Protein AF-A0A4R8QJ39-F1 (afdb_monomer_lite)

Secondary structure (DSSP, 8-state):
-HHHHHHHHHHHHH-TTS---TTSEEEEEGGGT-TTPPPPTT----EEEEE--SSTTPPPEEEEEEEEEETTEEEEEEE-----SS-----

Sequence (91 aa):
MSHRFAAKEATYKAHPFRRLTFHDITIAKRTQLDEGRKQLPGGGGAPVAIIRGEREGDPGQTAMLSISHDGDYATAVCLGFVPDGKGDDGK

InterPro domains:
  IPR037143 4'-phosphopantetheinyl transferase domain superfamily [G3DSA:3.90.470.20] (1-80)
  IPR037143 4'-phosphopantetheinyl transferase domain superfamily [SSF56214] (3-79)

pLDDT: mean 82.03, std 15.48, range [41.25, 96.81]

Foldseek 3Di:
DVQLVQFLVQVCVLCVVDPDDSVQKDKDFVVVVDPPDDDDPPDSGFIWIWGHANDVPGDIDIWGKDWDDDDPDIHMHTNHDDPDPDDPPPD

Organism: NCBI:txid1347390

Radius of gyration: 15.08 Å; chains: 1; bounding box: 38×24×51 Å

Structure (mmCIF, N/CA/C/O backbone):
data_AF-A0A4R8QJ39-F1
#
_entry.id   AF-A0A4R8QJ39-F1
#
loop_
_atom_site.group_PDB
_atom_site.id
_atom_site.type_symbol
_atom_site.label_atom_id
_atom_site.label_alt_id
_atom_site.label_comp_id
_atom_site.label_asym_id
_atom_site.label_entity_id
_atom_site.label_seq_id
_atom_site.pdbx_PDB_ins_code
_atom_site.Cartn_x
_atom_site.Cartn_y
_atom_site.Cartn_z
_atom_site.occupancy
_atom_site.B_iso_or_equiv
_atom_site.auth_seq_id
_atom_site.auth_comp_id
_atom_site.auth_asym_id
_atom_site.auth_atom_id
_atom_site.pdbx_PDB_model_num
ATOM 1 N N . MET A 1 1 ? 4.506 5.320 -12.668 1.00 57.47 1 MET A N 1
ATOM 2 C CA . MET A 1 1 ? 3.167 5.258 -12.028 1.00 57.47 1 MET A CA 1
ATOM 3 C C . MET A 1 1 ? 2.752 3.834 -11.636 1.00 57.47 1 MET A C 1
ATOM 5 O O . MET A 1 1 ? 2.033 3.712 -10.650 1.00 57.47 1 MET A O 1
ATOM 9 N N . SER A 1 2 ? 3.210 2.769 -12.317 1.00 67.19 2 SER A N 1
ATOM 10 C CA . SER A 1 2 ? 2.800 1.379 -12.013 1.00 67.19 2 SER A CA 1
ATOM 11 C C . SER A 1 2 ? 3.180 0.910 -10.599 1.00 67.19 2 SER A C 1
ATOM 13 O O . SER A 1 2 ? 2.381 0.264 -9.927 1.00 67.19 2 SER A O 1
ATOM 15 N N . HIS A 1 3 ? 4.338 1.328 -10.084 1.00 81.31 3 HIS A N 1
ATOM 16 C CA . HIS A 1 3 ? 4.842 0.950 -8.754 1.00 81.31 3 HIS A CA 1
ATOM 17 C C . HIS A 1 3 ? 3.918 1.368 -7.608 1.00 81.31 3 HIS A C 1
ATOM 19 O O . HIS A 1 3 ? 3.699 0.614 -6.663 1.00 81.31 3 HIS A O 1
ATOM 25 N N . ARG A 1 4 ? 3.340 2.575 -7.698 1.00 90.69 4 ARG A N 1
ATOM 26 C CA . ARG A 1 4 ? 2.389 3.086 -6.698 1.00 90.69 4 ARG A CA 1
ATOM 27 C C . ARG A 1 4 ? 1.052 2.358 -6.767 1.00 90.69 4 ARG A C 1
ATOM 29 O O . ARG A 1 4 ? 0.417 2.191 -5.733 1.00 90.69 4 ARG A O 1
ATOM 36 N N . PHE A 1 5 ? 0.638 1.931 -7.957 1.00 94.69 5 PHE A N 1
ATOM 37 C CA . PHE A 1 5 ? -0.569 1.130 -8.120 1.00 94.69 5 PHE A CA 1
ATOM 38 C C . PHE A 1 5 ? -0.394 -0.253 -7.481 1.00 94.69 5 PHE A C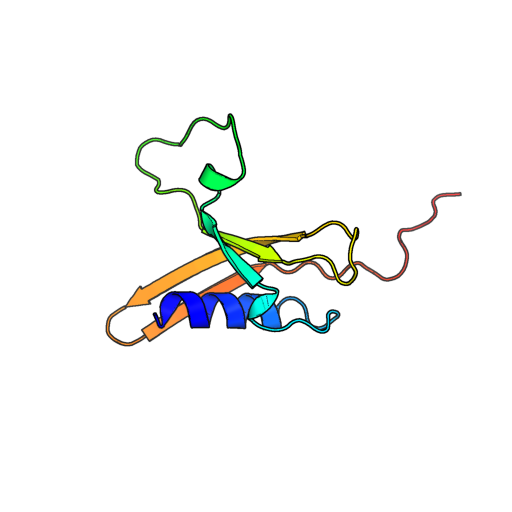 1
ATOM 40 O O . PHE A 1 5 ? -1.202 -0.615 -6.633 1.00 94.69 5 PHE A O 1
ATOM 47 N N . ALA A 1 6 ? 0.704 -0.961 -7.782 1.00 96.31 6 ALA A N 1
ATOM 48 C CA . ALA A 1 6 ? 1.016 -2.255 -7.164 1.00 96.31 6 ALA A CA 1
ATOM 49 C C . ALA A 1 6 ? 1.037 -2.168 -5.628 1.00 96.31 6 ALA A C 1
ATOM 51 O O . ALA A 1 6 ? 0.452 -3.002 -4.943 1.00 96.31 6 ALA A O 1
ATOM 52 N N . ALA A 1 7 ? 1.644 -1.108 -5.087 1.00 96.06 7 ALA A N 1
ATOM 53 C CA . ALA A 1 7 ? 1.645 -0.827 -3.657 1.00 96.06 7 ALA A CA 1
ATOM 54 C C . ALA A 1 7 ? 0.240 -0.636 -3.067 1.00 96.06 7 ALA A C 1
ATOM 56 O O . ALA A 1 7 ? -0.091 -1.272 -2.069 1.00 96.06 7 ALA A O 1
ATOM 57 N N . LYS A 1 8 ? -0.591 0.219 -3.678 1.00 96.50 8 LYS A N 1
ATOM 58 C CA . LYS A 1 8 ? -1.964 0.459 -3.206 1.00 96.50 8 LYS A CA 1
ATOM 59 C C . LYS A 1 8 ? -2.819 -0.804 -3.275 1.00 96.50 8 LYS A C 1
ATOM 61 O O . LYS A 1 8 ? -3.566 -1.065 -2.341 1.00 96.50 8 LYS A O 1
ATOM 66 N N . GLU A 1 9 ? -2.661 -1.599 -4.327 1.00 96.75 9 GLU A N 1
ATOM 67 C CA . GLU A 1 9 ? -3.317 -2.900 -4.483 1.00 96.75 9 GLU A CA 1
ATOM 68 C C . GLU A 1 9 ? -2.901 -3.898 -3.399 1.00 96.75 9 GLU A C 1
ATOM 70 O O . GLU A 1 9 ? -3.754 -4.544 -2.791 1.00 96.75 9 GLU A O 1
ATOM 75 N N . ALA A 1 10 ? -1.600 -4.011 -3.119 1.00 96.81 10 ALA A N 1
ATOM 76 C CA . ALA A 1 10 ? -1.100 -4.867 -2.047 1.00 96.81 10 ALA A CA 1
ATOM 77 C C . ALA A 1 10 ? -1.644 -4.422 -0.682 1.00 96.81 10 ALA A C 1
ATOM 79 O O . ALA A 1 10 ? -2.073 -5.260 0.110 1.00 96.81 10 ALA A O 1
ATOM 80 N N . THR A 1 11 ? -1.687 -3.110 -0.417 1.00 95.75 11 THR A N 1
ATOM 81 C CA . THR A 1 11 ? -2.300 -2.570 0.803 1.00 95.75 11 THR A CA 1
ATOM 82 C C . THR A 1 11 ? -3.793 -2.866 0.871 1.00 95.75 11 THR A C 1
ATOM 84 O O . THR A 1 11 ? -4.247 -3.348 1.903 1.00 95.75 11 THR A O 1
ATOM 87 N N . TYR A 1 12 ? -4.548 -2.642 -0.204 1.00 95.00 12 TYR A N 1
ATOM 88 C CA . TYR A 1 12 ? -5.980 -2.944 -0.257 1.00 95.00 12 TYR A CA 1
ATOM 89 C C . TYR A 1 12 ? -6.255 -4.422 0.066 1.00 95.00 12 TYR A C 1
ATOM 91 O O . TYR A 1 12 ? -7.053 -4.728 0.949 1.00 95.00 12 TYR A O 1
ATOM 99 N N . LYS A 1 13 ? -5.515 -5.341 -0.568 1.00 94.25 13 LYS A N 1
ATOM 100 C CA . LYS A 1 13 ? -5.650 -6.794 -0.357 1.00 94.25 13 LYS A CA 1
ATOM 101 C C . LYS A 1 13 ? -5.270 -7.243 1.051 1.00 94.25 13 LYS A C 1
ATOM 103 O O . LYS A 1 13 ? -5.861 -8.185 1.562 1.00 94.25 13 LYS A O 1
ATOM 108 N N . ALA A 1 14 ? -4.304 -6.578 1.680 1.00 94.88 14 ALA A N 1
ATOM 109 C CA . ALA A 1 14 ? -3.864 -6.899 3.034 1.00 94.88 14 ALA A CA 1
ATOM 110 C C . ALA A 1 14 ? -4.848 -6.438 4.131 1.00 94.88 14 ALA A C 1
ATOM 112 O O . ALA A 1 14 ? -4.680 -6.820 5.287 1.00 94.88 14 ALA A O 1
ATOM 113 N N . HIS A 1 15 ? -5.870 -5.640 3.790 1.00 92.12 15 HIS A N 1
ATOM 114 C CA . HIS A 1 15 ? -6.860 -5.112 4.739 1.00 92.12 15 HIS A CA 1
ATOM 115 C C . HIS A 1 15 ? -8.303 -5.453 4.315 1.00 92.12 15 HIS A C 1
ATOM 117 O O . HIS A 1 15 ? -9.126 -4.548 4.165 1.00 92.12 15 HIS A O 1
ATOM 123 N N . PRO A 1 16 ? -8.657 -6.745 4.145 1.00 88.88 16 PRO A N 1
ATOM 124 C CA . PRO A 1 16 ? -9.980 -7.151 3.653 1.00 88.88 16 PRO A CA 1
ATOM 125 C C . PRO A 1 16 ? -11.125 -6.818 4.625 1.00 88.88 16 PRO A C 1
ATOM 127 O O . PRO A 1 16 ? -12.288 -6.799 4.235 1.00 88.88 16 PRO A O 1
ATOM 130 N N . PHE A 1 17 ? -10.803 -6.547 5.892 1.00 86.81 17 PHE A N 1
ATOM 131 C CA . PHE A 1 17 ? -11.756 -6.168 6.936 1.00 86.81 17 PHE A CA 1
ATOM 132 C C . PHE A 1 17 ? -12.167 -4.688 6.875 1.00 86.81 17 PHE A C 1
ATOM 134 O O . PHE A 1 17 ? -13.067 -4.281 7.604 1.00 86.81 17 PHE A O 1
ATOM 141 N N . ARG A 1 18 ? -11.538 -3.883 6.007 1.00 87.38 18 ARG A N 1
ATOM 142 C CA . ARG A 1 18 ? -11.831 -2.454 5.836 1.00 87.38 18 ARG A CA 1
ATOM 143 C C . ARG A 1 18 ? -12.388 -2.185 4.444 1.00 87.38 18 ARG A C 1
ATOM 145 O O . ARG A 1 18 ? -11.936 -2.755 3.453 1.00 87.38 18 ARG A O 1
ATOM 152 N N . ARG A 1 19 ? -13.328 -1.246 4.333 1.00 88.56 19 ARG A N 1
ATOM 153 C CA . ARG A 1 19 ? -13.844 -0.766 3.036 1.00 88.56 19 ARG A CA 1
ATOM 154 C C . ARG A 1 19 ? -12.985 0.374 2.488 1.00 88.56 19 ARG A C 1
ATOM 156 O O . ARG A 1 19 ? -13.425 1.516 2.440 1.00 88.56 19 ARG A O 1
ATOM 163 N N . LEU A 1 20 ? -11.746 0.067 2.112 1.00 91.75 20 LEU A N 1
ATOM 164 C CA . LEU A 1 20 ? -10.805 1.071 1.610 1.00 91.75 20 LEU A CA 1
ATOM 165 C C . LEU A 1 20 ? -11.071 1.438 0.145 1.00 91.75 20 LEU A C 1
ATOM 167 O O . LEU A 1 20 ? -11.525 0.624 -0.653 1.00 91.75 20 LEU A O 1
ATOM 171 N N . THR A 1 21 ? -10.694 2.651 -0.236 1.00 93.00 21 THR A N 1
ATOM 172 C CA . THR A 1 21 ? -10.472 3.053 -1.626 1.00 93.00 21 THR A CA 1
ATOM 173 C C . THR A 1 21 ? -9.002 3.422 -1.819 1.00 93.00 21 THR A C 1
ATOM 175 O O . THR A 1 21 ? -8.248 3.631 -0.868 1.00 93.00 21 THR A O 1
ATOM 178 N N . PHE A 1 22 ? -8.560 3.582 -3.066 1.00 93.00 22 PHE A N 1
ATOM 179 C CA . PHE A 1 22 ? -7.202 4.067 -3.327 1.00 93.00 22 PHE A CA 1
ATOM 180 C C . PHE A 1 22 ? -6.936 5.487 -2.824 1.00 93.00 22 PHE A C 1
ATOM 182 O O . PHE A 1 22 ? -5.767 5.856 -2.687 1.00 93.00 22 PHE A O 1
ATOM 189 N N . HIS A 1 23 ? -7.973 6.287 -2.575 1.00 93.94 23 HIS A N 1
ATOM 190 C CA . HIS A 1 23 ? -7.827 7.632 -2.020 1.00 93.94 23 HIS A CA 1
ATOM 191 C C . HIS A 1 23 ? -7.516 7.588 -0.520 1.00 93.94 23 HIS A C 1
ATOM 193 O O . HIS A 1 23 ? -6.885 8.507 -0.003 1.00 93.94 23 HIS A O 1
ATOM 199 N N . ASP A 1 24 ? -7.859 6.485 0.148 1.00 94.56 24 ASP A N 1
ATOM 200 C CA . ASP A 1 24 ? -7.585 6.267 1.570 1.00 94.56 24 ASP A CA 1
ATOM 201 C C . ASP A 1 24 ? -6.158 5.771 1.827 1.00 94.56 24 ASP A C 1
ATOM 203 O O . ASP A 1 24 ? -5.718 5.727 2.974 1.00 94.56 24 ASP A O 1
ATOM 207 N N . ILE A 1 25 ? -5.423 5.413 0.765 1.00 95.12 25 ILE A N 1
ATOM 208 C CA . ILE A 1 25 ? -4.080 4.833 0.834 1.00 95.12 25 ILE A CA 1
ATOM 209 C C . ILE A 1 25 ? -3.055 5.799 0.233 1.00 95.12 25 ILE A C 1
ATOM 211 O O . ILE A 1 25 ? -3.066 6.094 -0.970 1.00 95.12 25 ILE A O 1
ATOM 215 N N . THR A 1 26 ? -2.096 6.227 1.053 1.00 95.19 26 THR A N 1
ATOM 216 C CA . THR A 1 26 ? -0.970 7.075 0.642 1.00 95.19 26 THR A CA 1
ATOM 217 C C . THR A 1 26 ? 0.355 6.351 0.841 1.00 95.19 26 THR A C 1
ATOM 219 O O . THR A 1 26 ? 0.678 5.927 1.942 1.00 95.19 26 THR A O 1
ATOM 222 N N . ILE A 1 27 ? 1.156 6.238 -0.223 1.00 93.62 27 ILE A N 1
ATOM 223 C CA . ILE A 1 27 ? 2.511 5.676 -0.136 1.00 93.62 27 ILE A CA 1
ATOM 224 C C . ILE A 1 27 ? 3.500 6.797 0.178 1.00 93.62 27 ILE A C 1
ATOM 226 O O . ILE A 1 27 ? 3.649 7.727 -0.631 1.00 93.62 27 ILE A O 1
ATOM 230 N N . ALA A 1 28 ? 4.173 6.678 1.320 1.00 90.81 28 ALA A N 1
ATOM 231 C CA . ALA A 1 28 ? 5.150 7.632 1.836 1.00 90.81 28 ALA A CA 1
ATOM 232 C C . ALA A 1 28 ? 6.477 6.935 2.163 1.00 90.81 28 ALA A C 1
ATOM 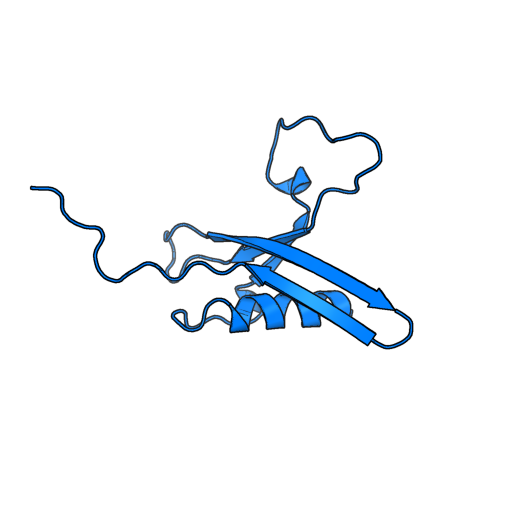234 O O . ALA A 1 28 ? 6.537 5.712 2.303 1.00 90.81 28 ALA A O 1
ATOM 235 N N . LYS A 1 29 ? 7.557 7.708 2.287 1.00 86.06 29 LYS A N 1
ATOM 236 C CA . LYS A 1 29 ? 8.817 7.205 2.848 1.00 86.06 29 LYS A CA 1
ATOM 237 C C . LYS A 1 29 ? 8.744 7.292 4.363 1.00 86.06 29 LYS A C 1
ATOM 239 O O . LYS A 1 29 ? 8.296 8.306 4.892 1.00 86.06 29 LYS A O 1
ATOM 244 N N . ARG A 1 30 ? 9.264 6.289 5.071 1.00 78.50 30 ARG A N 1
ATOM 245 C CA . ARG A 1 30 ? 9.276 6.295 6.544 1.00 78.50 30 ARG A CA 1
ATOM 246 C C . ARG A 1 30 ? 9.954 7.533 7.150 1.00 78.50 30 ARG A C 1
ATOM 248 O O . ARG A 1 30 ? 9.522 8.031 8.180 1.00 78.50 30 ARG A O 1
ATOM 255 N N . THR A 1 31 ? 10.950 8.091 6.464 1.00 75.12 31 THR A N 1
ATOM 256 C CA . THR A 1 31 ? 11.633 9.335 6.862 1.00 75.12 31 THR A CA 1
ATOM 257 C C . THR A 1 31 ? 10.737 10.574 6.857 1.00 75.12 31 THR A C 1
ATOM 259 O O . THR A 1 31 ? 11.113 11.575 7.444 1.00 75.12 31 THR A O 1
ATOM 262 N N . GLN A 1 32 ? 9.594 10.540 6.165 1.00 72.25 32 GLN A N 1
ATOM 263 C CA . GLN A 1 32 ? 8.610 11.628 6.160 1.00 72.25 32 GLN A CA 1
ATOM 264 C C . GLN A 1 32 ? 7.637 11.536 7.346 1.00 72.25 32 GLN A C 1
ATOM 266 O O . GLN A 1 32 ? 6.853 12.454 7.545 1.00 72.25 32 GLN A O 1
ATOM 271 N N . LEU A 1 33 ? 7.653 10.420 8.084 1.00 70.69 33 LEU A N 1
ATOM 272 C CA . LEU A 1 33 ? 6.776 10.165 9.228 1.00 70.69 33 LEU A CA 1
ATOM 273 C C . LEU A 1 33 ? 7.513 10.272 10.563 1.00 70.69 33 LEU A C 1
ATOM 275 O O . LEU A 1 33 ? 6.959 10.775 11.532 1.00 70.69 33 LEU A O 1
ATOM 279 N N . ASP A 1 34 ? 8.749 9.779 10.620 1.00 68.06 34 ASP A N 1
ATOM 280 C CA . ASP A 1 34 ? 9.576 9.826 11.822 1.00 68.06 34 ASP A CA 1
ATOM 281 C C . ASP A 1 34 ? 10.394 11.138 11.839 1.00 68.06 34 ASP A C 1
ATOM 283 O O . ASP A 1 34 ? 11.539 11.163 11.376 1.00 68.06 34 ASP A O 1
ATOM 287 N N . GLU A 1 35 ? 9.848 12.227 12.394 1.00 56.62 35 GLU A N 1
ATOM 288 C CA . GLU A 1 35 ? 10.674 13.378 12.791 1.00 56.62 35 GLU A CA 1
ATOM 289 C C . GLU A 1 35 ? 11.602 12.947 13.942 1.00 56.62 35 GLU A C 1
ATOM 291 O O . GLU A 1 35 ? 11.197 12.870 15.098 1.00 56.62 35 GLU A O 1
ATOM 296 N N . GLY A 1 36 ? 12.854 12.589 13.626 1.00 55.03 36 GLY A N 1
ATOM 297 C CA . GLY A 1 36 ? 13.899 12.338 14.631 1.00 55.03 36 GLY A CA 1
ATOM 298 C C . GLY A 1 36 ? 14.587 10.968 14.604 1.00 55.03 36 GLY A C 1
ATOM 299 O O . GLY A 1 36 ? 15.578 10.789 15.316 1.00 55.03 36 GLY A O 1
ATOM 300 N N . ARG A 1 37 ? 14.170 10.000 13.770 1.00 59.53 37 ARG A N 1
ATOM 301 C CA . ARG A 1 37 ? 14.992 8.786 13.562 1.00 59.53 37 ARG A CA 1
ATOM 302 C C . ARG A 1 37 ? 16.147 9.091 12.611 1.00 59.53 37 ARG A C 1
ATOM 304 O O . ARG A 1 37 ? 15.929 9.424 11.448 1.00 59.53 37 ARG A O 1
ATOM 311 N N . LYS A 1 38 ? 17.386 8.926 13.093 1.00 55.06 38 LYS A N 1
ATOM 312 C CA . LYS A 1 38 ? 18.596 9.002 12.259 1.00 55.06 38 LYS A CA 1
ATOM 313 C C . LYS A 1 38 ? 18.459 8.042 11.076 1.00 55.06 38 LYS A C 1
ATOM 315 O O . LYS A 1 38 ? 18.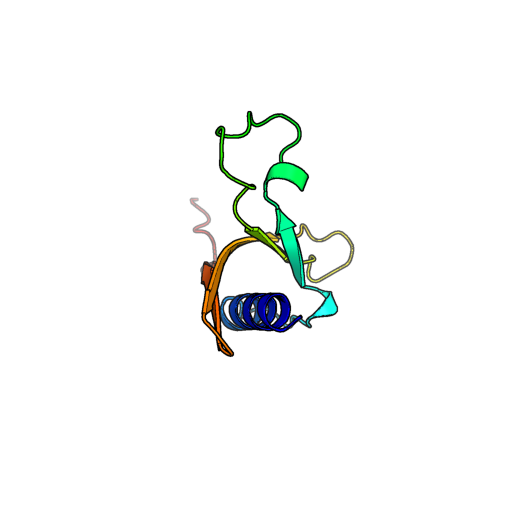285 6.839 11.263 1.00 55.06 38 LYS A O 1
ATOM 320 N N . GLN A 1 39 ? 18.525 8.593 9.868 1.00 57.94 39 GLN A N 1
ATOM 321 C CA . GLN A 1 39 ? 18.554 7.812 8.637 1.00 57.94 39 GLN A CA 1
ATOM 322 C C . GLN A 1 39 ? 19.773 6.886 8.671 1.00 57.94 39 GLN A C 1
ATOM 324 O O . GLN A 1 39 ? 20.873 7.319 9.017 1.00 57.94 39 GLN A O 1
ATOM 329 N N . LEU A 1 40 ? 19.587 5.618 8.307 1.00 57.16 40 LEU A N 1
ATOM 330 C CA . LEU A 1 40 ? 20.719 4.749 8.002 1.00 57.16 40 LEU A CA 1
ATOM 331 C C . LEU A 1 40 ? 21.383 5.281 6.717 1.00 57.16 40 LEU A C 1
ATOM 333 O O . LEU A 1 40 ? 20.673 5.505 5.729 1.00 57.16 40 LEU A O 1
ATOM 337 N N . PRO A 1 41 ? 22.707 5.520 6.705 1.00 51.16 41 PRO A N 1
ATOM 338 C CA . PRO A 1 41 ? 23.391 6.043 5.528 1.00 51.16 41 PRO A CA 1
ATOM 339 C C . PRO A 1 41 ? 23.219 5.082 4.342 1.00 51.16 41 PRO A C 1
ATOM 341 O O . PRO A 1 41 ? 23.464 3.886 4.462 1.00 51.16 41 PRO A O 1
ATOM 344 N N . GLY A 1 42 ? 22.759 5.610 3.203 1.00 56.50 42 GLY A N 1
ATOM 345 C CA . GLY A 1 42 ? 22.556 4.854 1.957 1.00 56.50 42 GLY A CA 1
ATOM 346 C C . GLY A 1 42 ? 21.147 4.287 1.736 1.00 56.50 42 GLY A C 1
ATOM 347 O O . GLY A 1 42 ? 20.849 3.837 0.632 1.00 56.50 42 GLY A O 1
ATOM 348 N N . GLY A 1 43 ? 20.251 4.345 2.725 1.00 57.19 43 GLY A N 1
ATOM 349 C CA . GLY A 1 43 ? 18.871 3.884 2.575 1.00 57.19 43 GLY A CA 1
ATOM 350 C C . GLY A 1 43 ? 17.910 5.040 2.318 1.00 57.19 43 GLY A C 1
ATOM 351 O O . GLY A 1 43 ? 17.508 5.722 3.258 1.00 57.19 43 GLY A O 1
ATOM 352 N N . GLY A 1 44 ? 17.476 5.240 1.070 1.00 62.44 44 GLY A N 1
ATOM 353 C CA . GLY A 1 44 ? 16.258 6.012 0.808 1.00 62.44 44 GLY A CA 1
ATOM 354 C C . GLY A 1 44 ? 15.114 5.333 1.559 1.00 62.44 44 GLY A C 1
ATOM 355 O O . GLY A 1 44 ? 14.712 4.247 1.165 1.00 62.44 44 GLY A O 1
ATOM 356 N N . GLY A 1 45 ? 14.690 5.907 2.690 1.00 74.50 45 GLY A N 1
ATOM 357 C CA . GLY A 1 45 ? 13.942 5.185 3.724 1.00 74.50 45 GLY A CA 1
ATOM 358 C C . GLY A 1 45 ? 12.809 4.310 3.189 1.00 74.50 45 GLY A C 1
ATOM 359 O O . GLY A 1 45 ? 12.061 4.742 2.308 1.00 74.50 45 GLY A O 1
ATOM 360 N N . ALA A 1 46 ? 12.698 3.097 3.745 1.00 85.38 46 ALA A N 1
ATOM 361 C CA . ALA A 1 46 ? 11.742 2.083 3.309 1.00 85.38 46 ALA A CA 1
ATOM 362 C C . ALA A 1 46 ? 10.328 2.675 3.149 1.00 85.38 46 ALA A C 1
ATOM 364 O O . ALA A 1 46 ? 9.894 3.468 4.000 1.00 85.38 46 ALA A O 1
ATOM 365 N N . PRO A 1 47 ? 9.619 2.338 2.058 1.00 92.00 47 PRO A N 1
ATOM 366 C CA . PRO A 1 47 ? 8.279 2.842 1.844 1.00 92.00 47 PRO A CA 1
ATOM 367 C C . PRO A 1 47 ? 7.315 2.243 2.870 1.00 92.00 47 PRO A C 1
ATOM 369 O O . PRO A 1 47 ? 7.496 1.138 3.377 1.00 92.00 47 PRO A O 1
ATOM 372 N N . VAL A 1 48 ? 6.265 2.993 3.162 1.00 92.88 48 VAL A N 1
ATOM 373 C CA . VAL A 1 48 ? 5.158 2.579 4.022 1.00 92.88 48 VAL A CA 1
ATOM 374 C C . VAL A 1 48 ? 3.845 3.038 3.402 1.00 92.88 48 VAL A C 1
ATOM 376 O O . VAL A 1 48 ? 3.811 4.005 2.631 1.00 92.88 48 VAL A O 1
ATOM 379 N N . ALA A 1 49 ? 2.762 2.346 3.736 1.00 94.38 49 ALA A N 1
ATOM 380 C CA . ALA A 1 49 ? 1.414 2.761 3.378 1.00 94.38 49 ALA A CA 1
ATOM 381 C C . ALA A 1 49 ? 0.745 3.425 4.586 1.00 94.38 49 ALA A C 1
ATOM 383 O O . ALA A 1 49 ? 0.611 2.809 5.639 1.00 94.38 49 ALA A O 1
ATOM 384 N N . ILE A 1 50 ? 0.324 4.675 4.423 1.00 93.44 50 ILE A N 1
ATOM 385 C CA . ILE A 1 50 ? -0.514 5.404 5.375 1.00 93.44 50 ILE A CA 1
ATOM 386 C C . ILE A 1 50 ? -1.961 5.177 4.952 1.00 93.44 5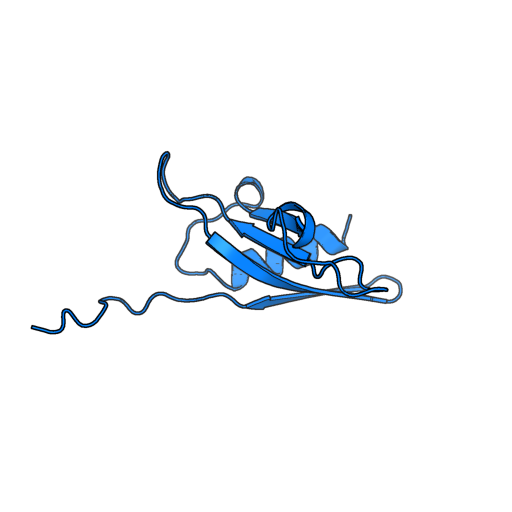0 ILE A C 1
ATOM 388 O O . ILE A 1 50 ? -2.339 5.525 3.829 1.00 93.44 50 ILE A O 1
ATOM 392 N N . ILE A 1 51 ? -2.751 4.596 5.842 1.00 93.94 51 ILE A N 1
ATOM 393 C CA . ILE A 1 51 ? -4.156 4.270 5.623 1.00 93.94 51 ILE A CA 1
ATOM 394 C C . ILE A 1 51 ? -4.981 5.206 6.497 1.00 93.94 51 ILE A C 1
ATOM 396 O O . ILE A 1 51 ? -4.812 5.228 7.718 1.00 93.94 51 ILE A O 1
ATOM 400 N N . ARG A 1 52 ? -5.867 5.992 5.884 1.00 93.06 52 ARG A N 1
ATOM 401 C CA . ARG A 1 52 ? -6.771 6.900 6.606 1.00 93.06 52 ARG A CA 1
ATOM 402 C C . ARG A 1 52 ? -7.660 6.117 7.588 1.00 93.06 52 ARG A C 1
ATOM 404 O O . ARG A 1 52 ? -7.932 4.940 7.355 1.00 93.06 52 ARG A O 1
ATOM 411 N N . GLY A 1 53 ? -8.097 6.747 8.681 1.00 90.12 53 GLY A N 1
ATOM 412 C CA . GLY A 1 53 ? -9.143 6.209 9.563 1.00 90.12 53 GLY A CA 1
ATOM 413 C C . GLY A 1 53 ? -10.465 5.970 8.815 1.00 90.12 53 GLY A C 1
ATOM 414 O O . GLY A 1 53 ? -10.659 6.505 7.725 1.00 90.12 53 GLY A O 1
ATOM 415 N N . GLU A 1 54 ? -11.355 5.126 9.344 1.00 86.69 54 GLU A N 1
ATOM 416 C CA . GLU A 1 54 ? -12.638 4.826 8.675 1.00 86.69 54 GLU A CA 1
ATOM 417 C C . GLU A 1 54 ? -13.632 5.978 8.770 1.00 86.69 54 GLU A C 1
ATOM 419 O O . GLU A 1 54 ? -14.422 6.201 7.850 1.00 86.69 54 GLU A O 1
ATOM 424 N N . ARG A 1 55 ? -13.578 6.716 9.875 1.00 87.31 55 ARG A N 1
ATOM 425 C CA . ARG A 1 55 ? -14.380 7.908 10.123 1.00 87.31 55 ARG A CA 1
ATOM 426 C C . ARG A 1 55 ? -13.475 9.095 10.404 1.00 87.31 55 ARG A C 1
ATOM 428 O O . ARG A 1 55 ? -12.293 8.958 10.718 1.00 87.31 55 ARG A O 1
ATOM 435 N N . GLU A 1 56 ? -14.042 10.284 10.276 1.00 84.25 56 GLU A N 1
ATOM 436 C CA . GLU A 1 56 ? -13.360 11.505 10.681 1.00 84.25 56 GLU A CA 1
ATOM 437 C C . GLU A 1 56 ? -13.049 11.451 12.184 1.00 84.25 56 GLU A C 1
ATOM 439 O O . GLU A 1 56 ? -13.929 11.177 12.997 1.00 84.25 56 GLU A O 1
ATOM 444 N N . GLY A 1 57 ? -11.781 11.658 12.539 1.00 84.12 57 GLY A N 1
ATOM 445 C CA . GLY A 1 57 ? -11.288 11.523 13.912 1.00 84.12 57 GLY A CA 1
ATOM 446 C C . GLY A 1 57 ? -10.758 10.132 14.279 1.00 84.12 57 GLY A C 1
ATOM 447 O O . GLY A 1 57 ? -10.037 10.027 15.271 1.00 84.12 57 GLY A O 1
ATOM 448 N N . ASP A 1 58 ? -11.021 9.088 13.481 1.00 84.94 58 ASP A N 1
ATOM 449 C CA . ASP A 1 58 ? -10.423 7.772 13.723 1.00 84.94 58 ASP A CA 1
ATOM 450 C C . ASP A 1 58 ? -8.909 7.814 13.456 1.00 84.94 58 ASP A C 1
ATOM 452 O O . ASP A 1 58 ? -8.463 8.403 12.458 1.00 84.94 58 ASP A O 1
ATOM 456 N N . PRO A 1 59 ? -8.091 7.148 14.290 1.00 84.50 59 PRO A N 1
ATOM 457 C CA . PRO A 1 59 ? -6.664 7.062 14.041 1.00 84.50 59 PRO A CA 1
ATOM 458 C C . PRO A 1 59 ? -6.397 6.323 12.723 1.00 84.50 59 PRO A C 1
ATOM 460 O O . PRO A 1 59 ? -6.944 5.253 12.447 1.00 84.50 59 PRO A O 1
ATOM 463 N N . GLY A 1 60 ? -5.519 6.899 11.902 1.00 87.69 60 GLY A N 1
ATOM 464 C CA . GLY A 1 60 ? -4.978 6.212 10.735 1.00 87.69 60 GLY A CA 1
ATOM 465 C C . GLY A 1 60 ? -4.068 5.047 11.129 1.00 87.69 60 GLY A C 1
ATOM 466 O O . GLY A 1 60 ? -3.637 4.914 12.273 1.00 87.69 60 GLY A O 1
ATOM 467 N N . GLN A 1 61 ? -3.739 4.206 10.155 1.00 89.25 61 GLN A N 1
ATOM 468 C CA . GLN A 1 61 ? -2.842 3.064 10.326 1.00 89.25 61 GLN A CA 1
ATOM 469 C C . GLN A 1 61 ? -1.630 3.216 9.409 1.00 89.25 61 GLN A C 1
ATOM 471 O O . GLN A 1 61 ? -1.727 3.787 8.323 1.00 89.25 61 GLN A O 1
ATOM 476 N N . THR A 1 62 ? -0.482 2.691 9.833 1.00 90.88 62 THR A N 1
ATOM 477 C CA . THR A 1 62 ? 0.709 2.590 8.980 1.00 90.88 62 THR A CA 1
ATOM 478 C C . THR A 1 62 ? 1.034 1.123 8.756 1.00 90.88 62 THR A C 1
ATOM 480 O O . THR A 1 62 ? 1.255 0.391 9.717 1.00 90.88 62 THR A O 1
ATOM 483 N N . ALA A 1 63 ? 1.094 0.704 7.495 1.00 92.62 63 ALA A N 1
ATOM 484 C CA . ALA A 1 63 ? 1.467 -0.650 7.109 1.00 92.62 63 ALA A CA 1
ATOM 485 C C . ALA A 1 63 ? 2.862 -0.673 6.472 1.00 92.62 63 ALA A C 1
ATOM 487 O O . ALA A 1 63 ? 3.240 0.220 5.702 1.00 92.62 63 ALA A O 1
ATOM 488 N N . MET A 1 64 ? 3.635 -1.710 6.799 1.00 93.38 64 MET A N 1
ATOM 489 C CA . MET A 1 64 ? 4.937 -1.939 6.178 1.00 93.38 64 MET A CA 1
ATOM 490 C C . MET A 1 64 ? 4.756 -2.381 4.732 1.00 93.38 64 MET A C 1
ATOM 492 O O . MET A 1 64 ? 3.879 -3.191 4.423 1.00 93.38 64 MET A O 1
ATOM 496 N N . LEU A 1 65 ? 5.617 -1.864 3.862 1.00 93.56 65 LEU A N 1
ATOM 497 C CA . LEU A 1 65 ? 5.519 -2.076 2.433 1.00 93.56 65 LEU A CA 1
ATOM 498 C C . LEU A 1 65 ? 6.903 -2.343 1.842 1.00 93.56 65 LEU A C 1
ATOM 500 O O . LEU A 1 65 ? 7.878 -1.670 2.169 1.00 93.56 65 LEU A O 1
ATOM 504 N N . SER A 1 66 ? 6.969 -3.300 0.927 1.00 93.94 66 SER A N 1
ATOM 505 C CA . SER A 1 66 ? 8.107 -3.493 0.033 1.00 93.94 66 SER A CA 1
ATOM 506 C C . SER A 1 66 ? 7.629 -3.380 -1.408 1.00 93.94 66 SER A C 1
ATOM 508 O O . SER A 1 66 ? 6.537 -3.848 -1.730 1.00 93.94 66 SER A O 1
ATOM 510 N N . ILE A 1 67 ? 8.422 -2.739 -2.263 1.00 93.75 67 ILE A N 1
ATOM 511 C CA . ILE A 1 67 ? 8.127 -2.549 -3.686 1.00 93.75 67 ILE A CA 1
ATOM 512 C C . ILE A 1 67 ? 9.376 -2.943 -4.465 1.00 93.75 67 ILE A C 1
ATOM 514 O O . ILE A 1 67 ? 10.469 -2.478 -4.144 1.00 93.75 67 ILE A O 1
ATOM 518 N N . SER A 1 68 ? 9.204 -3.756 -5.502 1.00 93.12 68 SER A N 1
ATOM 519 C CA 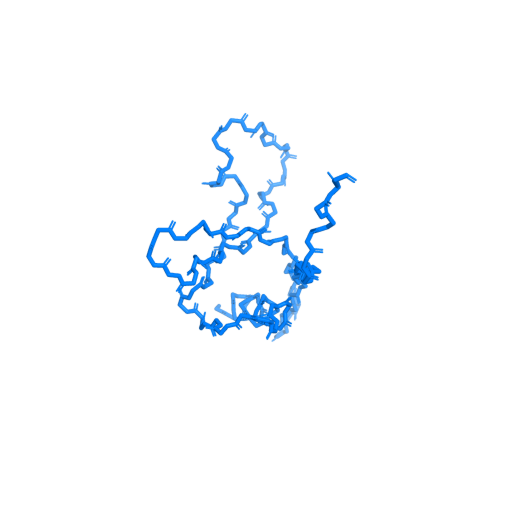. SER A 1 68 ? 10.258 -4.083 -6.460 1.00 93.12 68 SER A CA 1
ATOM 520 C C . SER A 1 68 ? 9.736 -3.918 -7.880 1.00 93.12 68 SER A C 1
ATOM 522 O O . SER A 1 68 ? 8.531 -4.021 -8.128 1.00 93.12 68 SER A O 1
ATOM 524 N N . HIS A 1 69 ? 10.632 -3.643 -8.817 1.00 92.56 69 HIS A N 1
ATOM 525 C CA . HIS A 1 69 ? 10.309 -3.615 -10.231 1.00 92.56 69 HIS A CA 1
ATOM 526 C C . HIS A 1 69 ? 11.483 -4.065 -11.074 1.00 92.56 69 HIS A C 1
ATOM 528 O O . HIS A 1 69 ? 12.634 -3.787 -10.741 1.00 92.56 69 HIS A O 1
ATOM 534 N N . ASP A 1 70 ? 11.159 -4.702 -12.186 1.00 92.56 70 ASP A N 1
ATOM 535 C CA . ASP A 1 70 ? 12.115 -5.094 -13.206 1.00 92.56 70 ASP A CA 1
ATOM 536 C C . ASP A 1 70 ? 11.431 -5.045 -14.575 1.00 92.56 70 ASP A C 1
ATOM 538 O O . ASP A 1 70 ? 10.298 -5.513 -14.723 1.00 92.56 70 ASP A O 1
ATOM 542 N N . GLY A 1 71 ? 12.093 -4.418 -15.549 1.00 89.75 71 GLY A N 1
ATOM 543 C CA . GLY A 1 71 ? 11.523 -4.117 -16.865 1.00 89.75 71 GLY A CA 1
ATOM 544 C C . GLY A 1 71 ? 10.110 -3.522 -16.783 1.00 89.75 71 GLY A C 1
ATOM 545 O O . GLY A 1 71 ? 9.900 -2.458 -16.193 1.00 89.75 71 GLY A O 1
ATOM 546 N N . ASP A 1 72 ? 9.143 -4.248 -17.350 1.00 91.62 72 ASP A N 1
ATOM 547 C CA . ASP A 1 72 ? 7.732 -3.848 -17.450 1.00 91.62 72 ASP A CA 1
ATOM 548 C C . ASP A 1 72 ? 6.866 -4.278 -16.250 1.00 91.62 72 ASP A C 1
ATOM 550 O O . ASP A 1 72 ? 5.670 -3.972 -16.200 1.00 91.62 72 ASP A O 1
ATOM 554 N N . TYR A 1 73 ? 7.441 -4.966 -15.259 1.00 91.50 73 TYR A N 1
ATOM 555 C CA . TYR A 1 73 ? 6.707 -5.499 -14.113 1.00 91.50 73 TYR A CA 1
ATOM 556 C C . TYR A 1 73 ? 7.047 -4.763 -12.817 1.00 91.50 73 TYR A C 1
ATOM 558 O O . TYR A 1 73 ? 8.188 -4.389 -12.548 1.00 91.50 73 TYR A O 1
ATOM 566 N N . ALA A 1 74 ? 6.035 -4.598 -11.966 1.00 95.19 74 ALA A N 1
ATOM 567 C CA . ALA A 1 74 ? 6.193 -4.127 -10.598 1.00 95.19 74 ALA A CA 1
ATOM 568 C C . ALA A 1 74 ? 5.416 -5.037 -9.648 1.00 95.19 74 ALA A C 1
ATOM 570 O O . ALA A 1 74 ? 4.273 -5.405 -9.918 1.00 95.19 74 ALA A O 1
ATOM 571 N N . THR A 1 75 ? 6.028 -5.361 -8.516 1.00 95.06 75 THR A N 1
ATOM 572 C CA . THR A 1 75 ? 5.406 -6.123 -7.435 1.00 95.06 75 THR A CA 1
ATOM 573 C C . THR A 1 75 ? 5.494 -5.343 -6.133 1.00 95.06 75 THR A C 1
ATOM 575 O O . THR A 1 75 ? 6.408 -4.538 -5.927 1.00 95.06 75 THR A O 1
ATOM 578 N N . ALA A 1 76 ? 4.532 -5.571 -5.248 1.00 96.81 76 ALA A N 1
ATOM 579 C CA . ALA A 1 76 ? 4.554 -5.019 -3.910 1.00 96.81 76 ALA A CA 1
ATOM 580 C C . ALA A 1 76 ? 4.006 -6.025 -2.904 1.00 96.81 76 ALA A C 1
ATOM 582 O O . ALA A 1 76 ? 3.074 -6.775 -3.193 1.00 96.81 76 ALA A O 1
ATOM 583 N N . VAL A 1 77 ? 4.576 -5.997 -1.705 1.00 96.38 77 VAL A N 1
ATOM 584 C CA . VAL A 1 77 ? 4.133 -6.799 -0.566 1.00 96.38 77 VAL A CA 1
ATOM 585 C C . VAL A 1 77 ? 3.796 -5.846 0.566 1.00 96.38 77 VAL A C 1
ATOM 587 O O . VAL A 1 77 ? 4.632 -5.032 0.958 1.00 96.38 77 VAL A O 1
ATOM 590 N N . CYS A 1 78 ? 2.573 -5.950 1.081 1.00 96.25 78 CYS A N 1
ATOM 591 C CA . CYS A 1 78 ? 2.100 -5.192 2.231 1.00 96.25 78 CYS A CA 1
ATOM 592 C C . CYS A 1 78 ? 1.838 -6.152 3.389 1.00 96.25 78 CYS A C 1
ATOM 594 O O . CYS A 1 78 ? 1.137 -7.149 3.219 1.00 96.25 78 CYS A O 1
ATOM 596 N N . LEU A 1 79 ? 2.364 -5.827 4.566 1.00 93.31 79 LEU A N 1
ATOM 597 C CA . LEU A 1 79 ? 2.030 -6.538 5.796 1.00 93.31 79 LEU A CA 1
ATOM 598 C C . LEU A 1 79 ? 0.832 -5.836 6.436 1.00 93.31 79 LEU A C 1
ATOM 600 O O . LEU A 1 79 ? 0.971 -4.743 6.984 1.00 93.31 79 LEU A O 1
ATOM 604 N N . GLY A 1 80 ? -0.346 -6.436 6.280 1.00 84.06 80 GLY A N 1
ATOM 605 C CA . GLY A 1 80 ? -1.571 -6.016 6.956 1.00 84.06 80 GLY A CA 1
ATOM 606 C C . GLY A 1 80 ? -1.707 -6.697 8.312 1.00 84.06 80 GLY A C 1
ATOM 607 O O . GLY A 1 80 ? -1.185 -7.790 8.526 1.00 84.06 80 GLY A O 1
ATOM 608 N N . PHE A 1 81 ? -2.411 -6.042 9.225 1.00 79.19 81 PHE A N 1
ATOM 609 C CA . PHE A 1 81 ? -2.791 -6.604 10.516 1.00 79.19 81 PHE A CA 1
ATOM 610 C C . PHE A 1 81 ? -4.304 -6.774 10.528 1.00 79.19 81 PHE A C 1
ATOM 612 O O . PHE A 1 81 ? -5.009 -5.799 10.289 1.00 79.19 81 PHE A O 1
ATOM 619 N N . VAL A 1 82 ? -4.798 -7.979 10.801 1.00 68.88 82 VAL A N 1
ATOM 620 C CA . VAL A 1 82 ? -6.216 -8.190 11.102 1.00 68.88 82 VAL A CA 1
ATOM 621 C C . VAL A 1 82 ? -6.355 -8.083 12.620 1.00 68.88 82 VAL A C 1
ATOM 623 O O . VAL A 1 82 ? -5.754 -8.900 13.313 1.00 68.88 82 VAL A O 1
ATOM 626 N N . PRO A 1 83 ? -7.080 -7.090 13.162 1.00 65.19 83 PRO A N 1
ATOM 627 C CA . PRO A 1 83 ? -7.392 -7.090 14.582 1.00 65.19 83 PRO A CA 1
ATOM 628 C C . PRO A 1 83 ? -8.253 -8.316 14.885 1.00 65.19 83 PRO A C 1
ATOM 630 O O . PRO A 1 83 ? -9.365 -8.423 14.365 1.00 65.19 83 PRO A O 1
ATOM 633 N N . ASP A 1 84 ? -7.740 -9.240 15.701 1.00 59.97 84 ASP A N 1
ATOM 634 C CA . ASP A 1 84 ? -8.548 -10.337 16.227 1.00 59.97 84 ASP A CA 1
ATOM 635 C C . ASP A 1 84 ? -9.749 -9.725 16.959 1.00 59.97 84 ASP A C 1
ATOM 637 O O . ASP A 1 84 ? -9.614 -8.860 17.830 1.00 59.97 84 ASP A O 1
ATOM 641 N N . GLY A 1 85 ? -10.952 -10.094 16.518 1.00 59.12 85 GLY A N 1
ATOM 642 C CA . GLY A 1 85 ? -12.189 -9.591 17.096 1.00 59.12 85 GLY A CA 1
ATOM 643 C C . GLY A 1 85 ? -12.241 -9.952 18.577 1.00 59.12 85 GLY A C 1
ATOM 644 O O . GLY A 1 85 ? -12.405 -11.123 18.903 1.00 59.12 85 GLY A O 1
ATOM 645 N N . LYS A 1 86 ? -12.159 -8.923 19.430 1.00 53.25 86 LYS A N 1
ATOM 646 C CA . LYS A 1 86 ? -11.898 -8.949 20.880 1.00 53.25 86 LYS A CA 1
ATOM 647 C C . LYS A 1 86 ? -10.417 -9.114 21.214 1.00 53.25 86 LYS A C 1
ATOM 649 O O . LYS A 1 86 ? -9.884 -10.217 21.254 1.00 53.25 86 LYS A O 1
ATOM 654 N N . GLY A 1 87 ? -9.803 -7.991 21.589 1.00 49.00 87 GLY A N 1
ATOM 655 C CA . GLY A 1 87 ? -8.783 -8.051 22.624 1.00 49.00 87 GLY A CA 1
ATOM 656 C C . GLY A 1 87 ? -9.389 -8.775 23.823 1.00 49.00 87 GLY A C 1
ATOM 657 O O . GLY A 1 87 ? -10.528 -8.506 24.200 1.00 49.00 87 GLY A O 1
ATOM 658 N N . ASP A 1 88 ? -8.664 -9.7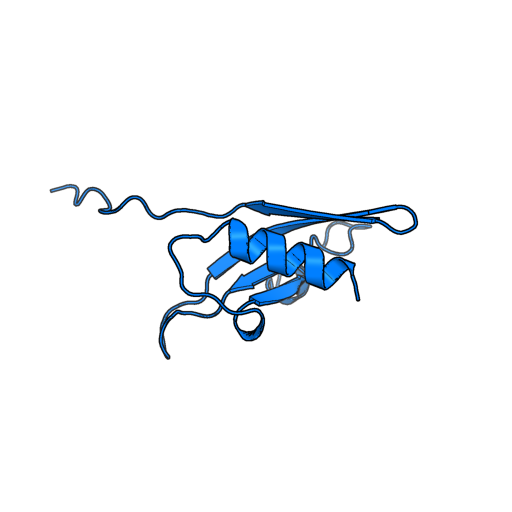58 24.329 1.00 57.97 88 ASP A N 1
ATOM 659 C CA . ASP A 1 88 ? -8.930 -10.391 25.607 1.00 57.97 88 ASP A CA 1
ATOM 660 C C . ASP A 1 88 ? -9.040 -9.279 26.661 1.00 57.97 88 ASP A C 1
ATOM 662 O O . ASP A 1 88 ? -8.044 -8.647 27.021 1.00 57.97 88 ASP A O 1
ATOM 666 N N . ASP A 1 89 ? -10.270 -8.969 27.078 1.00 56.00 89 ASP A N 1
ATOM 667 C CA . ASP A 1 89 ? -10.543 -8.140 28.244 1.00 56.00 89 ASP A CA 1
ATOM 668 C C . ASP A 1 89 ? -10.095 -8.964 29.452 1.00 56.00 89 ASP A C 1
ATOM 670 O O . ASP A 1 89 ? -10.909 -9.627 30.097 1.00 56.00 89 ASP A O 1
ATOM 674 N N . GLY A 1 90 ? -8.782 -8.969 29.696 1.00 52.03 90 GLY A N 1
ATOM 675 C CA . GLY A 1 90 ? -8.153 -9.570 30.861 1.00 52.03 90 GLY A CA 1
ATOM 676 C C . GLY A 1 90 ? -8.780 -8.980 32.116 1.00 52.03 90 GLY A C 1
ATOM 677 O O . GLY A 1 90 ? -8.400 -7.899 32.572 1.00 52.03 90 GLY A O 1
ATOM 678 N N . LYS A 1 91 ? -9.788 -9.683 32.619 1.00 41.25 91 LYS A N 1
ATOM 679 C CA . LYS A 1 91 ? -10.507 -9.412 33.853 1.00 41.25 91 LYS A CA 1
ATOM 680 C C . LYS A 1 91 ? -10.133 -10.460 34.885 1.00 41.25 91 LYS A C 1
ATOM 682 O O . LYS A 1 91 ? -10.034 -11.647 34.504 1.00 41.25 91 LYS A O 1
#